Protein AF-K2NRE4-F1 (afdb_monomer)

InterPro domains:
  IPR032831 LPS-assembly lipoprotein LptM, conserved region [NF047847] (4-33)

Mean predicted aligned error: 10.66 Å

pLDDT: mean 86.5, std 9.91, range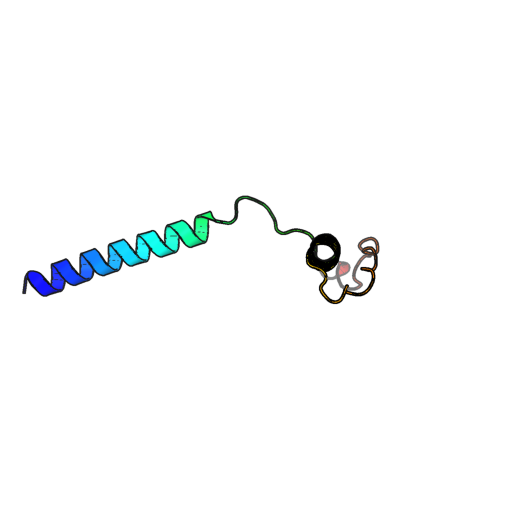 [54.06, 96.81]

Radius of gyration: 23.21 Å; Cα contacts (8 Å, |Δi|>4): 18; chains: 1; boundi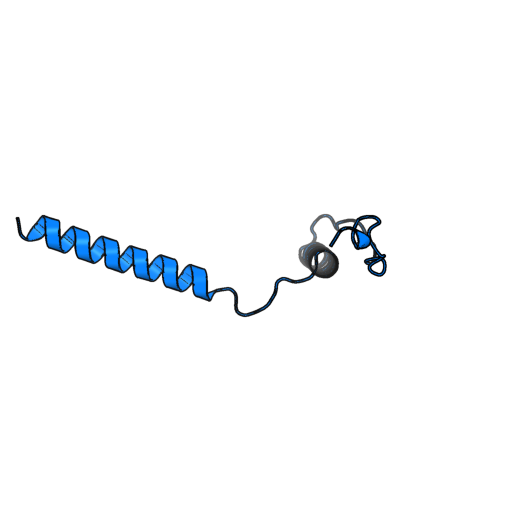ng box: 44×46×56 Å

Foldseek 3Di:
DVVVVVVVVVVVVVVVVVVVVVVPPPPDDDDDPQVVLVVQQVVCVVVVHDGDDHRDDDDPDDDDPCPVVD

Sequence (70 aa):
MQSMTARRTITLLALGLALGLAACGRKAPLDSPYEAAIDARKEARKNDQPVPPEPQKPVEDRPFILDGLL

Structure (mmCIF, N/CA/C/O backbone):
data_AF-K2NRE4-F1
#
_entry.id   AF-K2NRE4-F1
#
loop_
_atom_site.group_PDB
_atom_site.id
_atom_site.type_symbol
_atom_site.label_atom_id
_atom_site.label_alt_id
_atom_site.label_comp_id
_atom_site.label_asym_id
_atom_site.label_entity_id
_atom_site.label_seq_id
_atom_site.pdbx_PDB_ins_code
_atom_site.Cartn_x
_atom_site.Cartn_y
_atom_site.Cartn_z
_atom_site.occupancy
_atom_site.B_iso_or_equiv
_atom_site.auth_seq_id
_atom_site.auth_comp_id
_atom_site.auth_asym_id
_atom_site.auth_atom_id
_atom_site.pdbx_PDB_model_num
ATOM 1 N N . MET A 1 1 ? -35.116 -2.065 32.762 1.00 54.06 1 MET A N 1
ATOM 2 C CA . MET A 1 1 ? -34.557 -1.132 31.750 1.00 54.06 1 MET A CA 1
ATOM 3 C C . MET A 1 1 ? -33.037 -0.947 31.827 1.00 54.06 1 MET A C 1
ATOM 5 O O . MET A 1 1 ? -32.452 -0.732 30.780 1.00 54.06 1 MET A O 1
ATOM 9 N N . GLN A 1 2 ? -32.370 -1.088 32.984 1.00 59.62 2 GLN A N 1
ATOM 10 C CA . GLN A 1 2 ? -30.910 -0.869 33.109 1.00 59.62 2 GLN A CA 1
ATOM 11 C C . GLN A 1 2 ? -30.028 -1.902 32.365 1.00 59.62 2 GLN A C 1
ATOM 13 O O . GLN A 1 2 ? -28.969 -1.553 31.849 1.00 59.62 2 GLN A O 1
ATOM 18 N N . SER A 1 3 ? -30.477 -3.158 32.239 1.00 64.19 3 SER A N 1
ATOM 19 C CA . SER A 1 3 ? -29.710 -4.239 31.592 1.00 64.19 3 SER A CA 1
ATOM 20 C C . SER A 1 3 ? -29.561 -4.080 30.072 1.00 64.19 3 SER A C 1
ATOM 22 O O . SER A 1 3 ? -28.514 -4.406 29.515 1.00 64.19 3 SER A O 1
ATOM 24 N N . MET A 1 4 ? -30.586 -3.559 29.389 1.00 75.62 4 MET A N 1
ATOM 25 C CA . MET A 1 4 ? -30.572 -3.375 27.932 1.00 75.62 4 MET A CA 1
ATOM 26 C C . MET A 1 4 ? -29.666 -2.205 27.525 1.00 75.62 4 MET A C 1
ATOM 28 O O . MET A 1 4 ? -28.970 -2.288 26.512 1.00 75.62 4 MET A O 1
ATOM 32 N N . THR A 1 5 ? -29.628 -1.146 28.338 1.00 80.44 5 THR A N 1
ATOM 33 C CA . THR A 1 5 ? -28.749 0.007 28.129 1.00 80.44 5 THR A CA 1
ATOM 34 C C . THR A 1 5 ? -27.291 -0.380 28.340 1.00 80.44 5 THR A C 1
ATOM 36 O O . THR A 1 5 ? -26.490 -0.133 27.449 1.00 80.44 5 THR A O 1
ATOM 39 N N . ALA A 1 6 ? -26.969 -1.083 29.436 1.00 82.44 6 ALA A N 1
ATOM 40 C CA . ALA A 1 6 ? -25.614 -1.560 29.729 1.00 82.44 6 ALA A CA 1
ATOM 41 C C . ALA A 1 6 ? -25.076 -2.522 28.655 1.00 82.44 6 ALA A C 1
ATOM 43 O O . ALA A 1 6 ? -23.936 -2.403 28.210 1.00 82.44 6 ALA A O 1
ATOM 44 N N . ARG A 1 7 ? -25.917 -3.449 28.177 1.00 88.19 7 ARG A N 1
ATOM 45 C CA . ARG A 1 7 ? -25.543 -4.366 27.092 1.00 88.19 7 ARG A CA 1
ATOM 46 C C . ARG A 1 7 ? -25.273 -3.615 25.786 1.00 88.19 7 ARG A C 1
ATOM 48 O O . ARG A 1 7 ? -24.320 -3.948 25.084 1.00 88.19 7 ARG A O 1
ATOM 55 N N . ARG A 1 8 ? -26.064 -2.582 25.471 1.00 88.69 8 ARG A N 1
ATOM 56 C CA . ARG A 1 8 ? -25.833 -1.719 24.301 1.00 88.69 8 ARG A CA 1
ATOM 57 C C . ARG A 1 8 ? -24.518 -0.954 24.405 1.00 88.69 8 ARG A C 1
ATOM 59 O O . ARG A 1 8 ? -23.759 -0.980 23.444 1.00 88.69 8 ARG A O 1
ATOM 66 N N . THR A 1 9 ? -24.216 -0.331 25.544 1.00 91.81 9 THR A N 1
ATOM 67 C CA . THR A 1 9 ? -22.957 0.411 25.720 1.00 91.81 9 THR A CA 1
ATOM 68 C C . THR A 1 9 ? -21.739 -0.491 25.595 1.00 91.81 9 THR A C 1
ATOM 70 O O . THR A 1 9 ? -20.811 -0.134 24.880 1.00 91.81 9 THR A O 1
ATOM 73 N N . ILE A 1 10 ? -21.757 -1.677 26.209 1.00 94.69 10 ILE A N 1
ATOM 74 C CA . ILE A 1 10 ? -20.658 -2.648 26.085 1.00 94.69 10 ILE A CA 1
ATOM 75 C C . ILE A 1 10 ? -20.468 -3.074 24.625 1.00 94.69 10 ILE A C 1
ATOM 77 O O . ILE A 1 10 ? -19.343 -3.106 24.134 1.00 94.69 10 ILE A O 1
ATOM 81 N N . THR A 1 11 ? -21.563 -3.352 23.914 1.00 93.56 11 THR A N 1
ATOM 82 C CA . THR A 1 11 ? -21.501 -3.744 22.496 1.00 93.56 11 THR A CA 1
ATOM 83 C C . THR A 1 11 ? -20.910 -2.627 21.632 1.00 93.56 11 THR A C 1
ATOM 85 O O . THR A 1 11 ? -20.065 -2.891 20.782 1.00 93.56 11 THR A O 1
ATOM 88 N N . LEU A 1 12 ? -21.308 -1.374 21.872 1.00 94.88 12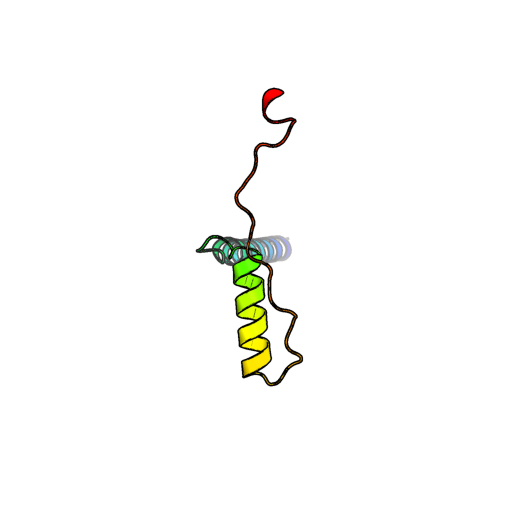 LEU A N 1
ATOM 89 C CA . LEU A 1 12 ? -20.783 -0.216 21.145 1.00 94.88 12 LEU A CA 1
ATOM 90 C C . LEU A 1 12 ? -19.302 0.034 21.446 1.00 94.88 12 LEU A C 1
ATOM 92 O O . LEU A 1 12 ? -18.546 0.338 20.528 1.00 94.88 12 LEU A O 1
ATOM 96 N N . LEU A 1 13 ? -18.874 -0.142 22.699 1.00 95.06 13 LEU A N 1
ATOM 97 C CA . LEU A 1 13 ? -17.465 -0.027 23.078 1.00 95.06 13 LEU A CA 1
ATOM 98 C C . LEU A 1 13 ? -16.614 -1.098 22.389 1.00 95.06 13 LEU A C 1
ATOM 100 O O . LEU A 1 13 ? -15.568 -0.787 21.826 1.00 95.06 13 LEU A O 1
ATOM 104 N N . ALA A 1 14 ? -17.080 -2.349 22.410 1.00 94.25 14 ALA A N 1
ATOM 105 C CA . ALA A 1 14 ? -16.392 -3.462 21.769 1.00 94.25 14 ALA A CA 1
ATOM 106 C C . ALA A 1 14 ? -16.268 -3.247 20.253 1.00 94.25 14 ALA A C 1
ATOM 108 O O . ALA A 1 14 ? -15.202 -3.473 19.683 1.00 94.25 14 ALA A O 1
ATOM 109 N N . LEU A 1 15 ? -17.331 -2.752 19.612 1.00 92.44 15 LEU A N 1
ATOM 110 C CA . LEU A 1 15 ? -17.324 -2.440 18.186 1.00 92.44 15 LEU A CA 1
ATOM 111 C C . LEU A 1 15 ? -16.380 -1.273 17.860 1.00 92.44 15 LEU A C 1
ATOM 113 O O . LEU A 1 15 ? -15.596 -1.367 16.919 1.00 92.44 15 LEU A O 1
ATOM 117 N N . GLY A 1 16 ? -16.413 -0.200 18.655 1.00 91.56 16 GLY A N 1
ATOM 118 C CA . GLY A 1 16 ? -15.511 0.942 18.494 1.00 91.56 16 GLY A CA 1
ATOM 119 C C . GLY A 1 16 ? -14.041 0.549 18.645 1.00 91.56 16 GLY A C 1
ATOM 120 O O . GLY A 1 16 ? -13.204 0.975 17.851 1.00 91.56 16 GLY A O 1
ATOM 121 N N . LEU A 1 17 ? -13.734 -0.328 19.605 1.00 89.50 17 LEU A N 1
ATOM 122 C CA . LEU A 1 17 ? -12.389 -0.858 19.794 1.00 89.50 17 LEU A CA 1
ATOM 123 C C . LEU A 1 17 ? -11.954 -1.710 18.592 1.00 89.50 17 LEU A C 1
ATOM 125 O O . LEU A 1 17 ? -10.889 -1.472 18.033 1.00 89.50 17 LEU A O 1
ATOM 129 N N . ALA A 1 18 ? -12.794 -2.641 18.132 1.00 87.69 18 ALA A N 1
ATOM 130 C CA . ALA A 1 18 ? -12.487 -3.483 16.974 1.00 87.69 18 ALA A CA 1
ATOM 131 C C . ALA A 1 18 ? -12.197 -2.663 15.701 1.00 87.69 18 ALA A C 1
ATOM 133 O O . ALA A 1 18 ? -11.236 -2.948 14.986 1.00 87.69 18 ALA A O 1
ATOM 134 N N . LEU A 1 19 ? -12.985 -1.613 15.447 1.00 85.31 19 LEU A N 1
ATOM 135 C CA . LEU A 1 19 ? -12.785 -0.713 14.306 1.00 85.31 19 LEU A CA 1
ATOM 136 C C . LEU A 1 19 ? -11.508 0.129 14.441 1.00 85.31 19 LEU A C 1
ATOM 138 O O . LEU A 1 19 ? -10.790 0.307 13.459 1.00 85.31 19 LEU A O 1
ATOM 142 N N . GLY A 1 20 ? -11.195 0.609 15.649 1.00 83.19 20 GLY A N 1
ATOM 143 C CA . GLY A 1 20 ? -9.965 1.355 15.919 1.00 83.19 20 GLY A CA 1
ATOM 144 C C . GLY A 1 20 ? -8.704 0.529 15.656 1.00 83.19 20 GLY A C 1
ATOM 145 O O . GLY A 1 20 ? -7.791 0.999 14.980 1.00 83.19 20 GLY A O 1
ATOM 146 N N . LEU A 1 21 ? -8.670 -0.731 16.109 1.00 80.56 21 LEU A N 1
ATOM 147 C CA . LEU A 1 21 ? -7.540 -1.626 15.831 1.00 80.56 21 LEU A CA 1
ATOM 148 C C . LEU A 1 21 ? -7.413 -1.971 14.337 1.00 80.56 21 LEU A C 1
ATOM 150 O O . LEU A 1 21 ? -6.296 -2.034 13.827 1.00 80.56 21 LEU A O 1
ATOM 154 N N . ALA A 1 22 ? -8.530 -2.159 13.626 1.00 77.88 22 ALA A N 1
ATOM 155 C CA . ALA A 1 22 ? -8.512 -2.441 12.190 1.00 77.88 22 ALA A CA 1
ATOM 156 C C . ALA A 1 22 ? -7.998 -1.249 11.359 1.00 77.88 22 ALA A C 1
ATOM 158 O O . ALA A 1 22 ? -7.274 -1.443 10.383 1.00 77.88 22 ALA A O 1
ATOM 159 N N . ALA A 1 23 ? -8.324 -0.015 11.761 1.00 66.25 23 ALA A N 1
ATOM 160 C CA . ALA A 1 23 ? -7.889 1.201 11.073 1.00 66.25 23 ALA A CA 1
ATOM 161 C C . ALA A 1 23 ? -6.414 1.561 11.341 1.00 66.25 23 ALA A C 1
ATOM 163 O O . ALA A 1 23 ? -5.741 2.096 10.462 1.00 66.25 23 ALA A O 1
ATOM 164 N N . CYS A 1 24 ? -5.876 1.232 12.520 1.00 68.38 24 CYS A N 1
ATOM 165 C CA . CYS A 1 24 ? -4.473 1.492 12.866 1.00 68.38 24 CYS A CA 1
ATOM 166 C C . CYS A 1 24 ? -3.472 0.476 12.282 1.00 68.38 24 CYS A C 1
ATOM 168 O O . CYS A 1 24 ? -2.265 0.646 12.449 1.00 68.38 24 CYS A O 1
ATOM 170 N N . GLY A 1 25 ? -3.934 -0.572 11.592 1.00 66.12 25 GLY A N 1
ATOM 171 C CA . GLY A 1 25 ? -3.067 -1.637 11.075 1.00 66.12 25 GLY A CA 1
ATOM 172 C C . GLY A 1 25 ? -2.160 -1.232 9.906 1.00 66.12 25 GLY A C 1
ATOM 173 O O . GLY A 1 25 ? -1.173 -1.915 9.633 1.00 66.12 25 GLY A O 1
ATOM 174 N N . ARG A 1 26 ? -2.444 -0.123 9.210 1.00 68.12 26 ARG A N 1
ATOM 175 C CA . ARG A 1 26 ? -1.682 0.283 8.021 1.00 68.12 26 ARG A CA 1
ATOM 176 C C . ARG A 1 26 ? -0.625 1.336 8.358 1.00 68.12 26 ARG A C 1
ATOM 178 O O . ARG A 1 26 ? -0.824 2.528 8.156 1.00 68.12 26 ARG A O 1
ATOM 185 N N . LYS A 1 27 ? 0.511 0.877 8.887 1.00 69.56 27 LYS A N 1
ATOM 186 C CA . LYS A 1 27 ? 1.653 1.734 9.261 1.00 69.56 27 LYS A CA 1
ATOM 187 C C . LYS A 1 27 ? 2.450 2.258 8.055 1.00 69.56 27 LYS A C 1
ATOM 189 O O . LYS A 1 27 ? 3.107 3.288 8.169 1.00 69.56 27 LYS A O 1
ATOM 194 N N . ALA A 1 28 ? 2.416 1.549 6.928 1.00 77.25 28 ALA A N 1
ATOM 195 C CA . ALA A 1 28 ? 3.205 1.843 5.733 1.00 77.25 28 ALA A CA 1
ATOM 196 C C . ALA A 1 28 ? 2.307 1.982 4.488 1.00 77.25 28 ALA A C 1
ATOM 198 O O . ALA A 1 28 ? 1.205 1.417 4.476 1.00 77.25 28 ALA A O 1
ATOM 199 N N . PRO A 1 29 ? 2.743 2.724 3.450 1.00 81.88 29 PRO A N 1
ATOM 200 C CA . PRO A 1 29 ? 2.105 2.653 2.136 1.00 81.88 29 PRO A CA 1
ATOM 201 C C . PRO A 1 29 ? 2.065 1.201 1.639 1.00 81.88 29 PRO A C 1
ATOM 203 O O . PRO A 1 29 ? 2.851 0.370 2.091 1.00 81.88 29 PRO A O 1
ATOM 206 N N . LEU A 1 30 ? 1.129 0.882 0.738 1.00 83.00 30 LEU A N 1
ATOM 207 C CA . LEU A 1 30 ? 1.188 -0.421 0.073 1.00 83.00 30 LEU A CA 1
ATOM 208 C C . LEU A 1 30 ? 2.431 -0.474 -0.800 1.00 83.00 30 LEU A C 1
ATOM 210 O O . LEU A 1 30 ? 2.817 0.542 -1.383 1.00 83.00 30 LEU A O 1
ATOM 214 N N . ASP A 1 31 ? 2.944 -1.684 -0.966 1.00 88.56 31 ASP A N 1
ATOM 215 C CA . ASP A 1 31 ? 3.877 -1.992 -2.035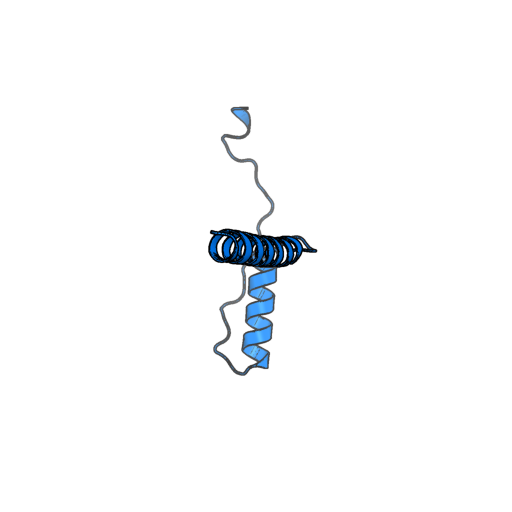 1.00 88.56 31 ASP A CA 1
ATOM 216 C C . ASP A 1 31 ? 3.257 -1.639 -3.392 1.00 88.56 31 ASP A C 1
ATOM 218 O O . ASP A 1 31 ? 2.036 -1.727 -3.599 1.00 88.56 31 ASP A O 1
ATOM 222 N N . SER A 1 32 ? 4.105 -1.253 -4.343 1.00 90.19 32 SER A N 1
ATOM 223 C CA . SER A 1 32 ? 3.655 -1.100 -5.722 1.00 90.19 32 SER A CA 1
ATOM 224 C C . SER A 1 32 ? 3.154 -2.447 -6.274 1.00 90.19 32 SER A C 1
ATOM 226 O O . SER A 1 32 ? 3.611 -3.511 -5.841 1.00 90.19 32 SER A O 1
ATOM 228 N N . PRO A 1 33 ? 2.257 -2.456 -7.280 1.00 90.25 33 PRO A N 1
ATOM 229 C CA . PRO A 1 33 ? 1.802 -3.702 -7.902 1.00 90.25 33 PRO A CA 1
ATOM 230 C C . PRO A 1 33 ? 2.954 -4.582 -8.410 1.00 90.25 33 PRO A C 1
ATOM 232 O O . PRO A 1 33 ? 2.869 -5.808 -8.376 1.00 90.25 33 PRO A O 1
ATOM 235 N N . TYR A 1 34 ? 4.045 -3.954 -8.856 1.00 92.44 34 TYR A N 1
ATOM 236 C CA . TYR A 1 34 ? 5.256 -4.647 -9.277 1.00 92.44 34 TYR A CA 1
ATOM 237 C C . TYR A 1 34 ? 5.969 -5.332 -8.102 1.00 92.44 34 TYR A C 1
ATOM 239 O O . TYR A 1 34 ? 6.265 -6.522 -8.181 1.00 92.44 34 TYR A O 1
ATOM 247 N N . GLU A 1 35 ? 6.213 -4.616 -7.003 1.00 92.69 35 GLU A N 1
ATOM 248 C CA . GLU A 1 35 ? 6.866 -5.169 -5.806 1.00 92.69 35 GLU A CA 1
ATOM 249 C C . GLU A 1 35 ? 6.038 -6.295 -5.181 1.00 92.69 35 GLU A C 1
ATOM 251 O O . GLU A 1 35 ? 6.572 -7.373 -4.913 1.00 92.69 35 GLU A O 1
ATOM 256 N N . ALA A 1 36 ? 4.721 -6.103 -5.075 1.00 92.75 36 ALA A N 1
ATOM 257 C CA . ALA A 1 36 ? 3.802 -7.126 -4.588 1.00 92.75 36 ALA A CA 1
ATOM 258 C C . ALA A 1 36 ? 3.857 -8.408 -5.441 1.00 92.75 36 ALA A C 1
ATOM 260 O O . ALA A 1 36 ? 3.850 -9.519 -4.908 1.00 92.75 36 ALA A O 1
ATOM 261 N N . ALA A 1 37 ? 3.960 -8.276 -6.769 1.00 94.06 37 ALA A N 1
ATOM 262 C CA . ALA A 1 37 ? 4.083 -9.419 -7.671 1.00 94.06 37 ALA A CA 1
ATOM 263 C C . ALA A 1 37 ? 5.440 -10.133 -7.536 1.00 94.06 37 ALA A C 1
ATOM 265 O O . ALA A 1 37 ? 5.504 -11.364 -7.598 1.00 94.06 37 ALA A O 1
ATOM 266 N N . ILE A 1 38 ? 6.525 -9.384 -7.315 1.00 95.62 38 ILE A N 1
ATOM 267 C CA . ILE A 1 38 ? 7.853 -9.951 -7.050 1.00 95.62 38 ILE A CA 1
ATOM 268 C C . ILE A 1 38 ? 7.838 -10.767 -5.756 1.00 95.62 38 ILE A C 1
ATOM 270 O O . ILE A 1 38 ? 8.350 -11.890 -5.731 1.00 95.62 38 ILE A O 1
ATOM 274 N N . ASP A 1 39 ? 7.234 -10.240 -4.696 1.00 94.25 39 ASP A N 1
ATOM 275 C CA . ASP A 1 39 ? 7.178 -10.920 -3.406 1.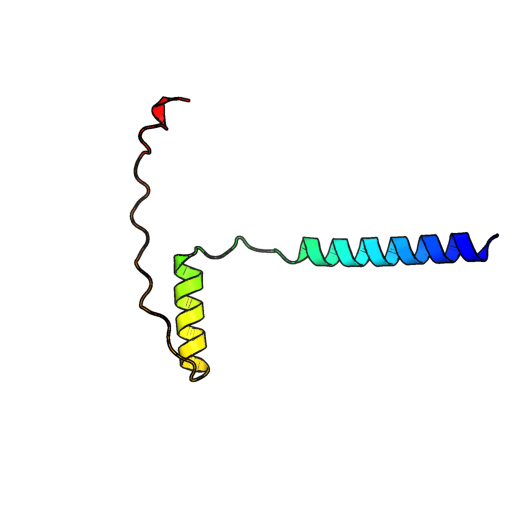00 94.25 39 ASP A CA 1
ATOM 276 C C . ASP A 1 39 ? 6.247 -12.133 -3.431 1.00 94.25 39 ASP A C 1
ATOM 278 O O . ASP A 1 39 ? 6.651 -13.201 -2.968 1.00 94.25 39 ASP A O 1
ATOM 282 N N . ALA A 1 40 ? 5.092 -12.050 -4.099 1.00 94.62 40 ALA A N 1
ATOM 283 C CA . ALA A 1 40 ? 4.235 -13.212 -4.349 1.00 94.62 40 ALA A CA 1
ATOM 284 C C . ALA A 1 40 ? 4.995 -14.341 -5.065 1.00 94.62 40 ALA A C 1
ATOM 286 O O . ALA A 1 40 ? 4.853 -15.519 -4.732 1.00 94.62 40 ALA A O 1
ATOM 287 N N . ARG A 1 41 ? 5.864 -13.989 -6.016 1.00 95.88 41 ARG A N 1
ATOM 288 C CA . ARG A 1 41 ? 6.694 -14.954 -6.739 1.00 95.88 41 ARG A CA 1
ATOM 289 C C . ARG A 1 41 ? 7.790 -15.566 -5.860 1.00 95.88 41 ARG A C 1
ATOM 291 O O . ARG A 1 41 ? 8.043 -16.769 -5.950 1.00 95.88 41 ARG A O 1
ATOM 298 N N . LYS A 1 42 ? 8.434 -14.767 -4.997 1.00 95.88 42 LYS A N 1
ATOM 299 C CA . LYS A 1 42 ? 9.416 -15.261 -4.010 1.00 95.88 42 LYS A CA 1
ATOM 300 C C . LYS A 1 42 ? 8.764 -16.222 -3.021 1.00 95.88 42 LYS A C 1
ATOM 302 O O . LYS A 1 42 ? 9.341 -17.270 -2.747 1.00 95.88 42 LYS A O 1
ATOM 307 N N . GLU A 1 43 ? 7.590 -15.871 -2.508 1.00 96.00 43 GLU A N 1
ATOM 308 C CA . GLU A 1 43 ? 6.834 -16.695 -1.567 1.00 96.00 43 GLU A CA 1
ATOM 309 C C . GLU A 1 43 ? 6.354 -17.994 -2.219 1.00 96.00 43 GLU A C 1
ATOM 311 O O . GLU A 1 43 ? 6.544 -19.059 -1.638 1.00 96.00 43 GLU A O 1
ATOM 316 N N . ALA A 1 44 ? 5.845 -17.950 -3.455 1.00 96.06 44 ALA A N 1
ATOM 317 C CA . ALA A 1 44 ? 5.475 -19.163 -4.184 1.00 96.06 44 ALA A CA 1
ATOM 318 C C . ALA A 1 44 ? 6.667 -20.124 -4.332 1.00 96.06 44 ALA A C 1
ATOM 320 O O . ALA A 1 44 ? 6.534 -21.316 -4.079 1.00 96.06 44 ALA A O 1
ATOM 321 N N . ARG A 1 45 ? 7.861 -19.600 -4.644 1.00 94.81 45 ARG A N 1
ATOM 322 C CA . ARG A 1 45 ? 9.087 -20.407 -4.738 1.00 94.81 45 ARG A CA 1
ATOM 323 C C . ARG A 1 45 ? 9.533 -20.988 -3.393 1.00 94.81 45 ARG A C 1
ATOM 325 O O . ARG A 1 45 ? 10.025 -22.106 -3.369 1.00 94.81 45 ARG A O 1
ATOM 332 N N . LYS A 1 46 ? 9.418 -20.237 -2.293 1.00 96.81 46 LYS A N 1
ATOM 333 C CA . LYS A 1 46 ? 9.781 -20.731 -0.950 1.00 96.81 46 LYS A CA 1
ATOM 334 C C . LYS A 1 46 ? 8.845 -21.833 -0.462 1.00 96.81 46 LYS A C 1
ATOM 336 O O . LYS A 1 46 ? 9.279 -22.692 0.292 1.00 96.81 46 LYS A O 1
ATOM 341 N N . ASN A 1 47 ? 7.578 -21.760 -0.861 1.00 96.62 47 ASN A N 1
ATOM 342 C CA . ASN A 1 47 ? 6.519 -22.654 -0.406 1.00 96.62 47 ASN A CA 1
ATOM 343 C C . ASN A 1 47 ? 6.218 -23.786 -1.408 1.00 96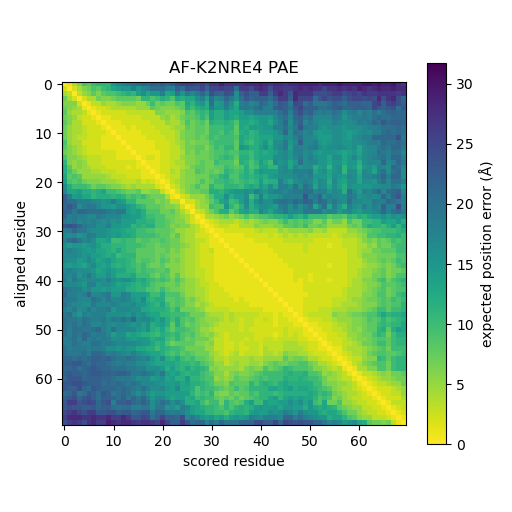.62 47 ASN A C 1
ATOM 345 O O . ASN A 1 47 ? 5.169 -24.416 -1.293 1.00 96.62 47 ASN A O 1
ATOM 349 N N . ASP A 1 48 ? 7.084 -24.008 -2.407 1.00 95.56 48 ASP A N 1
ATOM 350 C CA . ASP A 1 48 ? 6.912 -25.010 -3.473 1.00 95.56 48 ASP A CA 1
ATOM 351 C C . ASP A 1 48 ? 5.548 -24.932 -4.194 1.00 95.56 48 ASP A C 1
ATOM 353 O O . ASP A 1 48 ? 4.965 -25.930 -4.619 1.00 95.56 48 ASP A O 1
ATOM 357 N N . GLN A 1 49 ? 5.022 -23.715 -4.342 1.00 96.00 49 GLN A N 1
ATOM 358 C CA . GLN A 1 49 ? 3.783 -23.427 -5.059 1.00 96.00 4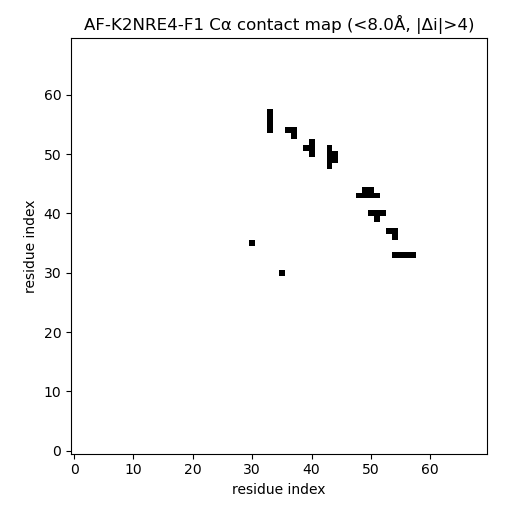9 GLN A CA 1
ATOM 359 C C . GLN A 1 49 ? 4.064 -23.052 -6.523 1.00 96.00 49 GLN A C 1
ATOM 361 O O . GLN A 1 49 ? 5.170 -22.612 -6.854 1.00 96.00 49 GLN A O 1
ATOM 366 N N . PRO A 1 50 ? 3.064 -23.173 -7.420 1.00 95.25 50 PRO A N 1
ATOM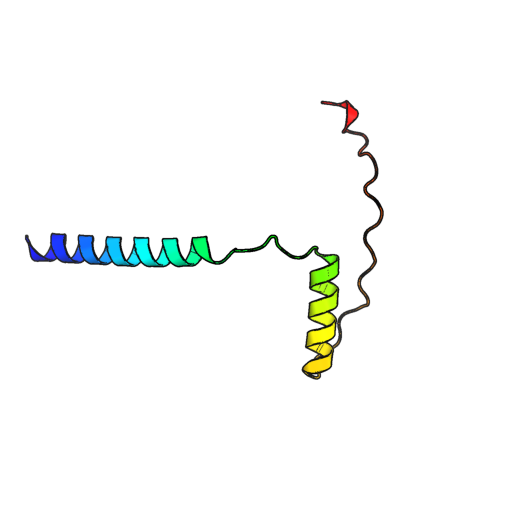 367 C CA . PRO A 1 50 ? 3.194 -22.726 -8.802 1.00 95.25 50 PRO A CA 1
ATOM 368 C C . PRO A 1 50 ? 3.676 -21.277 -8.874 1.00 95.25 50 PRO A C 1
ATOM 370 O O . PRO A 1 50 ? 3.034 -20.367 -8.351 1.00 95.25 50 PRO A O 1
ATOM 373 N N . VAL A 1 51 ? 4.824 -21.072 -9.519 1.00 94.81 51 VAL A N 1
ATOM 374 C CA . VAL A 1 51 ? 5.479 -19.766 -9.576 1.00 94.81 51 VAL A CA 1
ATOM 375 C C . VAL A 1 51 ? 4.773 -18.890 -10.619 1.00 94.81 51 VAL A C 1
ATOM 377 O O . VAL A 1 51 ? 4.729 -19.269 -11.792 1.00 94.81 51 VAL A O 1
ATOM 380 N N . PRO A 1 52 ? 4.248 -17.711 -10.233 1.00 91.56 52 PRO A N 1
ATOM 381 C CA . PRO A 1 52 ? 3.666 -16.758 -11.170 1.00 91.56 52 PRO A CA 1
ATOM 382 C C . PRO A 1 52 ? 4.659 -16.310 -12.260 1.00 91.56 52 PRO A C 1
ATOM 384 O O . PRO A 1 52 ? 5.883 -16.385 -12.063 1.00 91.56 52 PRO A O 1
ATOM 387 N N . PRO A 1 53 ? 4.161 -15.810 -13.405 1.00 92.81 53 PRO A N 1
ATOM 388 C CA . PRO A 1 53 ? 5.013 -15.252 -14.450 1.00 92.81 53 PRO A CA 1
ATOM 389 C C . PRO A 1 53 ? 5.862 -14.078 -13.939 1.00 92.81 53 PRO A C 1
ATOM 391 O O . PRO A 1 53 ? 5.547 -13.443 -12.932 1.00 92.81 53 PRO A O 1
ATOM 394 N N . GLU A 1 54 ? 6.962 -13.804 -14.644 1.00 92.62 54 GLU A N 1
ATOM 395 C CA . GLU A 1 54 ? 7.855 -12.680 -14.344 1.00 92.62 54 GLU A CA 1
ATOM 396 C C . GLU A 1 54 ? 7.077 -11.349 -14.423 1.00 92.62 54 GLU A C 1
ATOM 398 O O . GLU A 1 54 ? 6.468 -11.067 -15.463 1.00 92.62 54 GLU A O 1
ATOM 403 N N . PRO A 1 55 ? 7.080 -10.520 -13.364 1.00 91.56 55 PRO A N 1
ATOM 404 C CA . PRO A 1 55 ? 6.450 -9.209 -13.412 1.00 91.56 55 PRO A CA 1
ATOM 405 C C . PRO A 1 55 ? 7.169 -8.302 -14.412 1.00 91.56 55 PRO A C 1
ATOM 407 O O . PRO A 1 55 ? 8.397 -8.201 -14.415 1.00 91.56 55 PRO A O 1
ATOM 410 N N . GLN A 1 56 ? 6.405 -7.608 -15.251 1.00 91.06 56 GLN A N 1
ATOM 411 C CA . GLN A 1 56 ? 6.958 -6.588 -16.138 1.00 91.06 56 GLN A CA 1
ATOM 412 C C . GLN A 1 56 ? 7.271 -5.337 -15.324 1.00 91.06 56 GLN A C 1
ATOM 414 O O . GLN A 1 56 ? 6.438 -4.889 -14.533 1.00 91.06 56 GLN A O 1
ATOM 419 N N . LYS A 1 57 ? 8.471 -4.775 -15.509 1.00 87.56 57 LYS A N 1
ATOM 420 C CA . LYS A 1 57 ? 8.839 -3.523 -14.844 1.00 87.56 57 LYS A CA 1
ATOM 421 C C . LYS A 1 57 ? 7.865 -2.413 -15.250 1.00 87.56 57 LYS A C 1
ATOM 423 O O . LYS A 1 57 ? 7.514 -2.348 -16.432 1.00 87.56 57 LYS A O 1
ATOM 428 N N . PRO A 1 58 ? 7.461 -1.541 -14.309 1.00 83.62 58 PRO A N 1
ATOM 429 C CA . PRO A 1 58 ? 6.688 -0.360 -14.649 1.00 83.62 58 PRO A CA 1
ATOM 430 C C . PRO A 1 58 ? 7.441 0.452 -15.702 1.00 83.62 58 PRO A C 1
ATOM 432 O O . PRO A 1 58 ? 8.657 0.636 -15.601 1.00 83.62 58 PRO A O 1
ATOM 435 N N . VAL A 1 59 ? 6.720 0.903 -16.723 1.00 84.00 59 VAL A N 1
ATOM 436 C CA . VAL A 1 59 ? 7.225 1.938 -17.625 1.00 84.00 59 VAL A CA 1
ATOM 437 C C . VAL A 1 59 ? 7.188 3.275 -16.891 1.00 84.00 59 VAL A C 1
ATOM 439 O O . VAL A 1 59 ? 6.354 3.453 -16.005 1.00 84.00 59 VAL A O 1
ATOM 442 N N . GLU A 1 60 ? 8.088 4.197 -17.237 1.00 82.75 60 GLU A N 1
ATOM 443 C CA . GLU A 1 60 ? 8.022 5.561 -16.704 1.00 82.75 60 GLU A CA 1
ATOM 444 C C . GLU A 1 60 ? 6.642 6.170 -16.965 1.00 82.75 60 GLU A C 1
ATOM 446 O O . GLU A 1 60 ? 6.042 5.936 -18.022 1.00 82.75 60 GLU A O 1
ATOM 451 N N . ASP A 1 61 ? 6.154 6.950 -15.999 1.00 82.06 61 ASP A N 1
ATOM 452 C CA . ASP A 1 61 ? 4.903 7.679 -16.154 1.00 82.06 61 ASP A CA 1
ATOM 453 C C . ASP A 1 61 ? 5.021 8.621 -17.350 1.00 82.06 61 ASP A C 1
ATOM 455 O O . ASP A 1 61 ? 5.932 9.446 -17.456 1.00 82.06 61 ASP A O 1
ATOM 459 N N . ARG A 1 62 ? 4.088 8.462 -18.286 1.00 83.81 62 ARG A N 1
ATOM 460 C CA . ARG A 1 62 ? 4.002 9.292 -19.483 1.00 83.81 62 ARG A CA 1
ATOM 461 C C . ARG A 1 62 ? 2.832 10.250 -19.327 1.00 83.81 62 ARG A C 1
ATOM 463 O O . ARG A 1 62 ? 1.809 9.833 -18.783 1.00 83.81 62 ARG A O 1
ATOM 470 N N . PRO A 1 63 ? 2.951 11.484 -19.842 1.00 87.50 63 PRO A N 1
ATOM 471 C CA . PRO A 1 63 ? 1.854 12.436 -19.798 1.00 87.50 63 PRO A CA 1
ATOM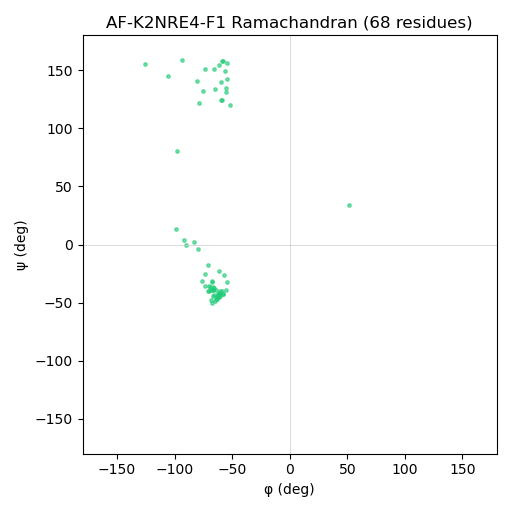 472 C C . PRO A 1 63 ? 0.612 11.826 -20.451 1.00 87.50 63 PRO A C 1
ATOM 474 O O . PRO A 1 63 ? 0.680 11.263 -21.552 1.00 87.50 63 PRO A O 1
ATOM 477 N N . PHE A 1 64 ? -0.517 11.916 -19.757 1.00 87.81 64 PHE A N 1
ATOM 478 C CA . PHE A 1 64 ? -1.805 11.529 -20.299 1.00 87.81 64 PHE A CA 1
ATOM 479 C C . PHE A 1 64 ? -2.317 12.668 -21.180 1.00 87.81 64 PHE A C 1
ATOM 481 O O . PHE A 1 64 ? -2.172 13.843 -20.856 1.00 87.81 64 PHE A O 1
ATOM 488 N N . ILE A 1 65 ? -2.937 12.342 -22.317 1.00 89.81 65 ILE A N 1
ATOM 489 C CA . ILE A 1 65 ? -3.396 13.355 -23.290 1.00 89.81 65 ILE A CA 1
ATOM 490 C C . ILE A 1 65 ? -4.353 14.372 -22.639 1.00 89.81 65 ILE A C 1
ATOM 492 O O . ILE A 1 65 ? -4.435 15.514 -23.085 1.00 89.81 65 ILE A O 1
ATOM 496 N N . LEU A 1 66 ? -5.055 13.970 -21.574 1.00 91.06 66 LEU A N 1
ATOM 497 C CA . LEU A 1 66 ? -5.998 14.824 -20.854 1.00 91.06 66 LEU A CA 1
ATOM 498 C C . LEU A 1 66 ? -5.371 15.626 -19.702 1.00 91.06 66 LEU A C 1
ATOM 500 O O . LEU A 1 66 ? -6.089 16.405 -19.085 1.00 91.06 66 LEU A O 1
ATOM 504 N N . ASP A 1 67 ? -4.067 15.505 -19.429 1.00 85.94 67 ASP A N 1
ATOM 505 C CA . ASP A 1 67 ? -3.394 16.296 -18.381 1.00 85.94 67 ASP A CA 1
ATOM 506 C C . ASP A 1 67 ? -3.453 17.806 -18.671 1.00 85.94 67 ASP A C 1
ATOM 508 O O . ASP A 1 67 ? -3.385 18.621 -17.759 1.00 85.94 67 ASP A O 1
ATOM 512 N N . GLY A 1 68 ? -3.631 18.187 -19.940 1.00 86.19 68 GLY A N 1
ATOM 513 C CA . GLY A 1 68 ? -3.820 19.578 -20.359 1.00 86.19 68 GLY A CA 1
ATOM 514 C C . GLY A 1 68 ? -5.253 20.111 -20.238 1.00 86.19 68 GLY A C 1
ATOM 515 O O . GLY A 1 68 ? -5.498 21.234 -20.667 1.00 86.19 68 GLY A O 1
ATOM 516 N N . LEU A 1 69 ? -6.210 19.324 -19.729 1.00 90.25 69 LEU A N 1
ATOM 517 C CA . LEU A 1 69 ? -7.604 19.755 -19.528 1.00 90.25 69 LEU A CA 1
ATOM 518 C C . LEU A 1 69 ? -7.874 20.341 -18.131 1.00 90.25 69 LEU A C 1
ATOM 520 O O . LEU A 1 69 ? -9.030 20.644 -17.824 1.00 90.25 69 LEU A O 1
ATOM 524 N N . LEU A 1 70 ? -6.837 20.469 -17.299 1.00 67.50 70 LEU A N 1
ATOM 525 C CA . LEU A 1 70 ? -6.897 21.029 -15.947 1.00 67.50 70 LEU A CA 1
ATOM 526 C C . LEU A 1 70 ? -6.409 22.480 -15.914 1.00 67.50 70 LEU A C 1
ATOM 528 O O . LEU A 1 70 ? -5.329 22.755 -16.483 1.00 67.50 70 LEU A O 1
#

Solvent-accessible surface area (backbone atoms only — not comparable to full-atom values): 4508 Å² total; per-residue (Å²): 118,70,68,65,54,53,53,49,52,53,52,50,52,54,50,52,51,55,50,51,58,64,68,66,67,70,84,62,82,78,71,52,74,54,56,50,47,51,49,54,31,53,49,21,59,75,67,77,40,86,63,64,79,85,71,71,77,82,73,80,92,67,89,56,92,66,67,78,78,113

Nearest PDB structures (foldseek):
  8ga8-assembly1_H  TM=3.574E-01  e=9.924E+00  Saccharomyces cerevisiae

Secondary structure (DSSP, 8-state):
-HHHHHHHHHHHHHHHHHHHHHHTT--SPPPPHHHHHHHHHHHHHHTTPPPPPPPPPPPPP---GGGGG-

Organism: NCBI:txid1231190